Protein AF-A0A8C8Y2U5-F1 (afdb_monomer)

InterPro domains:
  IPR006561 DZF domain [PS51703] (1-113)
  IPR006561 DZF domain [SM00572] (1-92)
  IPR049402 DZF domain, C-terminal [PF20965] (2-90)

Organism: Panthera leo (NCBI:txid9689)

Radius of gyration: 17.87 Å; Cα contacts (8 Å, |Δi|>4): 86; chains: 1; bounding box: 49×32×43 Å

Sequence (129 aa):
MELLVEKALSSTKGPLSPGDGLRRVLECVASGMLLADGPGIQDPCERDQRDALGPMTCQQREDLTASAQHALRLLAFRQIHKILGMDPLPPPRSRPGARFRKRLRFVPTLDGRVLLSGAICGFLKKHFA

Mean predicted aligned error: 12.23 Å

Secondary structure (DSSP, 8-state):
-HHHHHHHHHTSSSPPPHHHHHHHHHHHHHTTTTSTTS---B-TTSSS--BTTTTS-HHHHHHHHHHHHHHHHHHHTT-HHHHTTSPPPPPP---TTS----------------THHHHHHHHHHHH--

Nearest PDB structures (foldseek):
  4at7-assembly1_B  TM=9.838E-01  e=6.754E-08  Mus musculus
  4atb-assembly1_B  TM=9.815E-01  e=6.754E-08  Mus musculus
  4at8-assembly1_B  TM=9.841E-01  e=1.222E-07  Mus musculus
  4at8-assembly2_D  TM=9.843E-01  e=1.222E-07  Mus musculus
  4at9-assembly1_B  TM=9.412E-01  e=1.158E-07  Mus musculus

pLDDT: mean 76.72, std 20.69, range [31.09, 96.44]

Foldseek 3Di:
DVQLLCVQCVPDDDDDDPLVSLLSSLVCLLVLCQAPPHVAGADPVDPDRDHPCVVPDNVNSVVSNVLSVVCNVCVVLVNNCLVVVHDDDDDDPDPPPDDDPDDDPDDDDDDDPPPVSCVSVVVCVVPPD

Solvent-accessible surface area (backbone atoms only — not comparable to full-atom values): 8140 Å² total; per-residue (Å²): 112,67,69,58,47,52,56,38,55,70,73,48,94,71,92,67,54,74,68,56,43,52,51,41,36,34,50,48,38,38,72,34,33,63,33,95,90,31,88,53,47,72,37,87,90,50,94,58,100,42,51,67,56,69,91,59,52,70,67,59,30,49,52,49,22,54,50,25,48,50,48,53,53,32,48,76,70,71,39,47,32,70,75,71,72,48,77,76,76,78,76,76,81,76,65,92,78,77,79,83,82,84,78,80,82,84,73,83,88,71,91,71,85,68,70,57,58,56,52,58,53,45,50,50,59,71,75,73,110

Structure (mmCIF, N/CA/C/O backbone):
data_AF-A0A8C8Y2U5-F1
#
_entry.id   AF-A0A8C8Y2U5-F1
#
loop_
_atom_site.group_PDB
_atom_site.id
_atom_site.type_symbol
_atom_site.label_atom_id
_atom_site.label_alt_id
_atom_site.label_comp_id
_atom_site.label_asym_id
_atom_site.label_entity_id
_atom_site.label_seq_id
_atom_site.pdbx_PDB_ins_code
_atom_site.Cartn_x
_atom_site.Cartn_y
_atom_site.Cartn_z
_atom_site.occupancy
_atom_site.B_iso_or_equiv
_atom_site.auth_seq_id
_atom_site.auth_comp_id
_atom_site.auth_asym_id
_atom_site.auth_atom_id
_atom_site.pdbx_PDB_model_num
ATOM 1 N N . MET A 1 1 ? -7.056 9.404 2.292 1.00 74.88 1 MET A N 1
ATOM 2 C CA . MET A 1 1 ? -5.755 8.906 1.782 1.00 74.88 1 MET A CA 1
ATOM 3 C C . MET A 1 1 ? -4.554 9.578 2.401 1.00 74.88 1 MET A C 1
ATOM 5 O O . MET A 1 1 ? -3.577 8.896 2.673 1.00 74.88 1 MET A O 1
ATOM 9 N N . GLU A 1 2 ? -4.619 10.882 2.634 1.00 87.06 2 GLU A N 1
ATOM 10 C CA . GLU A 1 2 ? -3.520 11.660 3.211 1.00 87.06 2 GLU A CA 1
ATOM 11 C C . GLU A 1 2 ? -3.056 11.097 4.560 1.00 87.06 2 GLU A C 1
ATOM 13 O O . GLU A 1 2 ? -1.870 10.834 4.724 1.00 87.06 2 GLU A O 1
ATOM 18 N N . LEU A 1 3 ? -3.997 10.769 5.457 1.00 88.25 3 LEU A N 1
ATOM 19 C CA . LEU A 1 3 ? -3.705 10.150 6.760 1.00 88.25 3 LEU A CA 1
ATOM 20 C C . LEU A 1 3 ? -2.910 8.841 6.648 1.00 88.25 3 LEU A C 1
ATOM 22 O O . LEU A 1 3 ? -2.007 8.581 7.437 1.00 88.25 3 LEU A O 1
ATOM 26 N N . LEU A 1 4 ? -3.227 8.013 5.651 1.00 89.12 4 LEU A N 1
ATOM 27 C CA . LEU A 1 4 ? -2.538 6.743 5.426 1.00 89.12 4 LEU A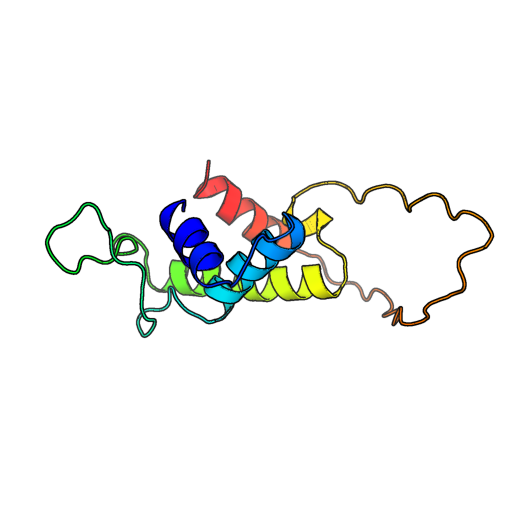 CA 1
ATOM 28 C C . LEU A 1 4 ? -1.089 6.982 4.999 1.00 89.12 4 LEU A C 1
ATOM 30 O O . LEU A 1 4 ? -0.176 6.328 5.499 1.00 89.12 4 LEU A O 1
ATOM 34 N N . VAL A 1 5 ? -0.886 7.923 4.075 1.00 91.44 5 VAL A N 1
ATOM 35 C CA . VAL A 1 5 ? 0.442 8.268 3.562 1.00 91.44 5 VAL A CA 1
ATOM 36 C C . VAL A 1 5 ? 1.293 8.892 4.661 1.00 91.44 5 VAL A C 1
ATOM 38 O O . VAL A 1 5 ? 2.428 8.466 4.851 1.00 91.44 5 VAL A O 1
ATOM 41 N N . GLU A 1 6 ? 0.742 9.841 5.417 1.00 91.38 6 GLU A N 1
ATOM 42 C CA . GLU A 1 6 ? 1.425 10.475 6.546 1.00 91.38 6 GLU A CA 1
ATOM 43 C C . GLU A 1 6 ? 1.876 9.421 7.562 1.00 91.38 6 GLU A C 1
ATOM 45 O O . GLU A 1 6 ? 3.075 9.301 7.809 1.00 91.38 6 GLU A O 1
ATOM 50 N N . LYS A 1 7 ? 0.962 8.561 8.028 1.00 89.62 7 LYS A N 1
ATOM 51 C CA . LYS A 1 7 ? 1.261 7.517 9.019 1.00 89.62 7 LYS A CA 1
ATOM 52 C C . LYS A 1 7 ? 2.275 6.484 8.521 1.00 89.62 7 LYS A C 1
ATOM 54 O O . LYS A 1 7 ? 3.123 6.003 9.277 1.00 89.62 7 LYS A O 1
ATOM 59 N N . ALA A 1 8 ? 2.221 6.135 7.236 1.00 91.81 8 ALA A N 1
ATOM 60 C CA . ALA A 1 8 ? 3.187 5.225 6.631 1.00 91.81 8 ALA A CA 1
ATOM 61 C C . ALA A 1 8 ? 4.589 5.848 6.545 1.00 91.81 8 ALA A C 1
ATOM 63 O O . ALA A 1 8 ? 5.576 5.170 6.845 1.00 91.81 8 ALA A O 1
ATOM 64 N N . LEU A 1 9 ? 4.698 7.124 6.170 1.00 91.69 9 LEU A N 1
ATOM 65 C CA . LEU A 1 9 ? 5.982 7.817 6.039 1.00 91.69 9 LEU A CA 1
ATOM 66 C C . LEU A 1 9 ? 6.579 8.187 7.403 1.00 91.69 9 LEU A C 1
ATOM 68 O O . LEU A 1 9 ? 7.775 7.971 7.613 1.00 91.69 9 LEU A O 1
ATOM 72 N N . SER A 1 10 ? 5.760 8.646 8.352 1.00 90.44 10 SER A N 1
ATOM 73 C CA . SER A 1 10 ? 6.193 8.998 9.712 1.00 90.44 10 SER A CA 1
ATOM 74 C C . SER A 1 10 ? 6.699 7.792 10.508 1.00 90.44 10 SER A C 1
ATOM 76 O O . SER A 1 10 ? 7.520 7.938 11.411 1.00 90.44 10 SER A O 1
ATOM 78 N N . SER A 1 11 ? 6.309 6.574 10.119 1.00 86.75 11 SER A N 1
ATOM 79 C CA . SER A 1 11 ? 6.845 5.336 10.697 1.00 86.75 11 SER A CA 1
ATOM 80 C C . SER A 1 11 ? 8.310 5.030 10.329 1.00 86.75 11 SER A C 1
ATOM 82 O O . SER A 1 11 ? 8.886 4.075 10.855 1.00 86.75 11 SER A O 1
ATOM 84 N N . THR A 1 12 ? 8.923 5.789 9.413 1.00 88.25 12 THR A N 1
ATOM 85 C CA . THR A 1 12 ? 10.299 5.555 8.946 1.00 88.25 12 THR A CA 1
ATOM 86 C C . THR A 1 12 ? 11.300 6.541 9.541 1.00 88.25 12 THR A C 1
ATOM 88 O O . THR A 1 12 ? 10.975 7.678 9.866 1.00 88.25 12 THR A O 1
ATOM 91 N N . LYS A 1 13 ? 12.551 6.095 9.708 1.00 83.75 13 LYS A N 1
ATOM 92 C CA . LYS A 1 13 ? 13.637 6.930 10.235 1.00 83.75 13 LYS A CA 1
ATOM 93 C C . LYS A 1 13 ? 14.383 7.591 9.077 1.00 83.75 13 LYS A C 1
ATOM 95 O O . LYS A 1 13 ? 15.185 6.937 8.416 1.00 83.75 13 LYS A O 1
ATOM 100 N N . GLY A 1 14 ? 14.153 8.887 8.886 1.00 84.88 14 GLY A N 1
ATOM 101 C CA . GLY A 1 14 ? 14.885 9.718 7.929 1.00 84.88 14 GLY A CA 1
ATOM 102 C C . GLY A 1 14 ? 14.151 9.965 6.604 1.00 84.88 14 GLY A C 1
ATOM 103 O O . GLY A 1 14 ? 13.077 9.414 6.369 1.00 84.88 14 GLY A O 1
ATOM 104 N N . PRO A 1 15 ? 14.709 10.834 5.744 1.00 87.75 15 PRO A N 1
ATOM 105 C CA . PRO A 1 15 ? 14.085 11.210 4.482 1.00 87.75 15 PRO A CA 1
ATOM 106 C C . PRO A 1 15 ? 14.073 10.035 3.497 1.00 87.75 15 PRO A C 1
ATOM 108 O O . PRO A 1 15 ? 15.083 9.357 3.307 1.00 87.75 15 PRO A O 1
ATOM 111 N N . LEU A 1 16 ? 12.936 9.824 2.835 1.00 90.44 16 LEU A N 1
ATOM 112 C CA . LEU A 1 16 ? 12.768 8.793 1.812 1.00 90.44 16 LEU A CA 1
ATOM 113 C C . LEU A 1 16 ? 12.814 9.396 0.409 1.00 90.44 16 LEU A C 1
ATOM 115 O O . LEU A 1 16 ? 12.325 10.501 0.169 1.00 90.44 16 LEU A O 1
ATOM 119 N N . SER A 1 17 ? 13.352 8.632 -0.544 1.00 91.88 17 SER A N 1
ATOM 120 C CA . SER A 1 17 ? 13.131 8.923 -1.960 1.00 91.88 17 SER A CA 1
ATOM 121 C C . SER A 1 17 ? 11.644 8.718 -2.298 1.00 91.88 17 SER A C 1
ATOM 123 O O . SER A 1 17 ? 10.981 7.909 -1.647 1.00 91.88 17 SER A O 1
ATOM 125 N N . PRO A 1 18 ? 11.087 9.373 -3.330 1.00 89.88 18 PRO A N 1
ATOM 126 C CA . PRO A 1 18 ? 9.680 9.181 -3.698 1.00 89.88 18 PRO A CA 1
ATOM 127 C C . PRO A 1 18 ? 9.352 7.719 -4.048 1.00 89.88 18 PRO A C 1
ATOM 129 O O . PRO A 1 18 ? 8.260 7.238 -3.753 1.00 89.88 18 PRO A O 1
ATOM 132 N N . GLY A 1 19 ? 10.311 6.982 -4.624 1.00 89.94 19 GLY A N 1
ATOM 133 C CA . GLY A 1 19 ? 10.155 5.554 -4.904 1.00 89.94 19 GLY A CA 1
ATOM 134 C C . GLY A 1 19 ? 10.110 4.699 -3.634 1.00 89.94 19 GLY A C 1
ATOM 135 O O . GLY A 1 19 ? 9.279 3.795 -3.536 1.00 89.94 19 GLY A O 1
ATOM 136 N N . ASP A 1 20 ? 10.961 5.004 -2.651 1.00 90.25 20 ASP A N 1
ATOM 137 C CA . ASP A 1 20 ? 10.970 4.303 -1.361 1.00 90.25 20 ASP A CA 1
ATOM 138 C C . ASP A 1 20 ? 9.760 4.684 -0.501 1.00 90.25 20 ASP A C 1
ATOM 140 O O . ASP A 1 20 ? 9.197 3.826 0.175 1.00 90.25 20 ASP A O 1
ATOM 144 N N . GLY A 1 21 ? 9.298 5.934 -0.588 1.00 92.94 21 GLY A N 1
ATOM 145 C CA . GLY A 1 21 ? 8.064 6.402 0.040 1.00 92.94 21 GLY A CA 1
ATOM 146 C C . GLY A 1 21 ? 6.837 5.665 -0.494 1.00 92.94 21 GLY A C 1
ATOM 147 O O . GLY A 1 21 ? 6.068 5.108 0.287 1.00 92.94 21 GLY A O 1
ATOM 148 N N . LEU A 1 22 ? 6.693 5.563 -1.823 1.00 92.94 22 LEU A N 1
ATOM 149 C CA . LEU A 1 22 ? 5.624 4.771 -2.443 1.00 92.94 22 LEU A CA 1
ATOM 150 C C . LEU A 1 22 ? 5.682 3.307 -1.996 1.00 92.94 22 LEU A C 1
ATOM 152 O O . LEU A 1 22 ? 4.661 2.723 -1.630 1.00 92.94 22 LEU A O 1
ATOM 156 N N . ARG A 1 23 ? 6.878 2.710 -2.012 1.00 93.56 23 ARG A N 1
ATOM 157 C CA . ARG A 1 23 ? 7.070 1.333 -1.555 1.00 93.56 23 ARG A CA 1
ATOM 158 C C . ARG A 1 23 ? 6.635 1.166 -0.100 1.00 93.56 23 ARG A C 1
ATOM 160 O O . ARG A 1 23 ? 5.918 0.215 0.192 1.00 93.56 23 ARG A O 1
ATOM 167 N N . ARG A 1 24 ? 7.014 2.093 0.784 1.00 94.25 24 ARG A N 1
ATOM 168 C CA . ARG A 1 24 ? 6.648 2.061 2.203 1.00 94.25 24 ARG A CA 1
ATOM 169 C C . ARG A 1 24 ? 5.137 2.112 2.406 1.00 94.25 24 ARG A C 1
ATOM 171 O O . ARG A 1 24 ? 4.602 1.311 3.164 1.00 94.25 24 ARG A O 1
ATOM 178 N N . VAL A 1 25 ? 4.454 3.015 1.705 1.00 94.31 25 VAL A N 1
ATOM 179 C CA . VAL A 1 25 ? 2.989 3.125 1.745 1.00 94.31 25 VAL A CA 1
ATOM 180 C C . VAL A 1 25 ? 2.342 1.804 1.324 1.00 94.31 25 VAL A C 1
ATOM 182 O O . VAL A 1 25 ? 1.482 1.285 2.032 1.00 94.31 25 VAL A O 1
ATOM 185 N N . LEU A 1 26 ? 2.793 1.214 0.213 1.00 94.50 26 LEU A N 1
ATOM 186 C CA . LEU A 1 26 ? 2.266 -0.064 -0.269 1.00 94.50 26 LEU A CA 1
ATOM 187 C C . LEU A 1 26 ? 2.549 -1.220 0.702 1.00 94.50 26 LEU A C 1
ATOM 189 O O . LEU A 1 26 ? 1.684 -2.073 0.874 1.00 94.50 26 LEU A O 1
ATOM 193 N N . GLU A 1 27 ? 3.711 -1.246 1.362 1.00 94.44 27 GLU A N 1
ATOM 194 C CA . GLU A 1 27 ? 4.041 -2.226 2.411 1.00 94.44 27 GLU A CA 1
ATOM 195 C C . GLU A 1 27 ? 3.083 -2.130 3.604 1.00 94.44 27 GLU A C 1
ATOM 197 O O . GLU A 1 27 ? 2.577 -3.157 4.053 1.00 94.44 27 GLU A O 1
ATOM 202 N N . CYS A 1 28 ? 2.768 -0.916 4.067 1.00 93.81 28 CYS A N 1
ATOM 203 C CA . CYS A 1 2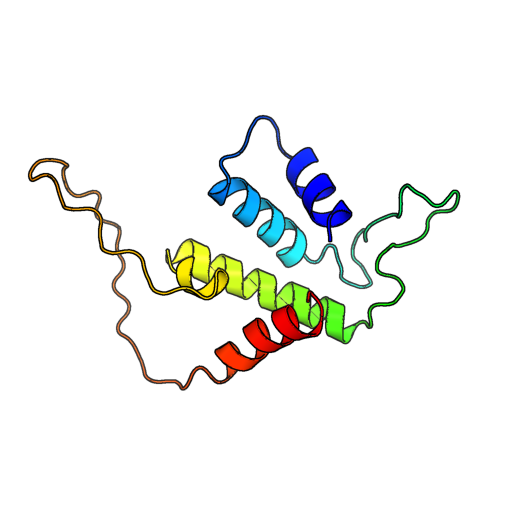8 ? 1.813 -0.699 5.158 1.00 93.81 28 CYS A CA 1
ATOM 204 C C . CYS A 1 28 ? 0.386 -1.155 4.806 1.00 93.81 28 CYS A C 1
ATOM 206 O O . CYS A 1 28 ? -0.311 -1.710 5.652 1.00 93.81 28 CYS A O 1
ATOM 208 N N . VAL A 1 29 ? -0.066 -0.953 3.565 1.00 93.44 29 VAL A N 1
ATOM 209 C CA . VAL A 1 29 ? -1.400 -1.419 3.134 1.00 93.44 29 VAL A CA 1
ATOM 210 C C . VAL A 1 29 ? -1.419 -2.934 2.931 1.00 93.44 29 VAL A C 1
ATOM 212 O O . VAL A 1 29 ? -2.357 -3.617 3.350 1.00 93.44 29 VAL A O 1
ATOM 215 N N . ALA A 1 30 ? -0.367 -3.476 2.318 1.00 95.12 30 ALA A N 1
ATOM 216 C CA . ALA A 1 30 ? -0.228 -4.901 2.039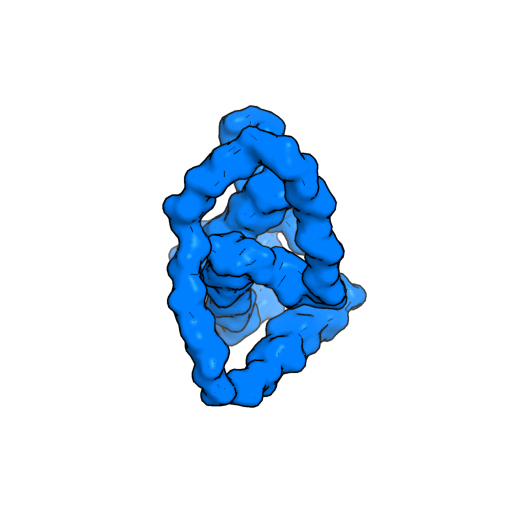 1.00 95.12 30 ALA A CA 1
ATOM 217 C C . ALA A 1 30 ? -0.099 -5.758 3.306 1.00 95.12 30 ALA A C 1
ATOM 219 O O . ALA A 1 30 ? -0.457 -6.937 3.266 1.00 95.12 30 ALA A O 1
ATOM 220 N N . SER A 1 31 ? 0.383 -5.179 4.415 1.00 93.31 31 SER A N 1
ATOM 221 C CA . SER A 1 31 ? 0.454 -5.849 5.717 1.00 93.31 31 SER A CA 1
ATOM 222 C C . SER A 1 31 ? -0.906 -6.002 6.404 1.00 93.31 31 SER A C 1
ATOM 224 O O . SER A 1 31 ? -0.961 -6.549 7.499 1.00 93.31 31 SER A O 1
ATOM 226 N N . GLY A 1 32 ? -1.991 -5.508 5.798 1.00 91.44 32 GLY A N 1
ATOM 227 C CA . GLY A 1 32 ? -3.345 -5.672 6.321 1.00 91.44 32 GLY A CA 1
ATOM 228 C C . GLY A 1 32 ? -3.759 -4.622 7.352 1.00 91.44 32 GLY A C 1
ATOM 229 O O . GLY A 1 32 ? -4.693 -4.858 8.107 1.00 91.44 32 GLY A O 1
ATOM 230 N N . MET A 1 33 ? -3.116 -3.445 7.373 1.00 90.81 33 MET A N 1
ATOM 231 C CA . MET A 1 33 ? -3.474 -2.340 8.282 1.00 90.81 33 MET A CA 1
ATOM 232 C C . MET A 1 33 ? -4.960 -1.947 8.213 1.00 90.81 33 MET A C 1
ATOM 234 O O . MET A 1 33 ? -5.518 -1.503 9.211 1.00 90.81 33 MET A O 1
ATOM 238 N N . LEU A 1 34 ? -5.577 -2.103 7.036 1.00 89.75 34 LEU A N 1
ATOM 239 C CA . LEU A 1 34 ? -6.963 -1.716 6.765 1.00 89.75 34 LEU A CA 1
ATOM 240 C C . LEU A 1 34 ? -7.973 -2.847 7.012 1.00 89.75 34 LEU A C 1
ATOM 242 O O . LEU A 1 34 ? -9.169 -2.590 6.901 1.00 89.75 34 LEU A O 1
ATOM 246 N N . LEU A 1 35 ? -7.533 -4.081 7.282 1.00 90.38 35 LEU A N 1
ATOM 247 C CA . LEU A 1 35 ? -8.438 -5.213 7.510 1.00 90.38 35 LEU A CA 1
ATOM 248 C C . LEU A 1 35 ? -9.240 -5.018 8.804 1.00 90.38 35 LEU A C 1
ATOM 250 O O . LEU A 1 35 ? -8.857 -4.214 9.651 1.00 90.38 35 LEU A O 1
ATOM 254 N N . ALA A 1 36 ? -10.349 -5.746 8.953 1.00 85.31 36 ALA A N 1
ATOM 255 C CA . ALA A 1 36 ? -11.221 -5.635 10.129 1.00 85.31 36 ALA A CA 1
ATOM 256 C C . ALA A 1 36 ? -10.479 -5.925 11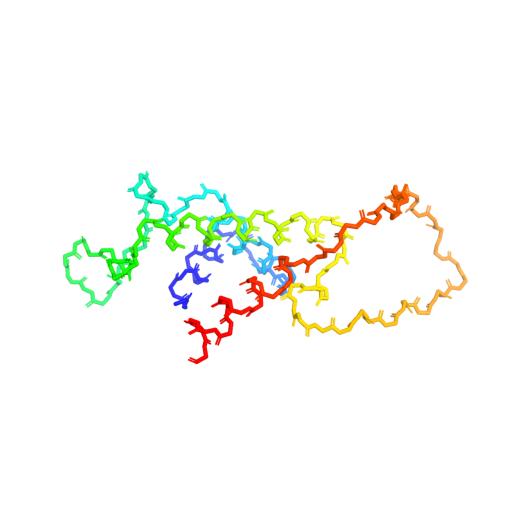.448 1.00 85.31 36 ALA A C 1
ATOM 258 O O . ALA A 1 36 ? -10.709 -5.240 12.438 1.00 85.31 36 ALA A O 1
ATOM 259 N N . ASP A 1 37 ? -9.533 -6.869 11.421 1.00 85.12 37 ASP A N 1
ATOM 260 C CA . ASP A 1 37 ? -8.668 -7.214 12.561 1.00 85.12 37 ASP A CA 1
ATOM 261 C C . ASP A 1 37 ? -7.353 -6.407 12.587 1.00 85.12 37 ASP A C 1
ATOM 263 O O . ASP A 1 37 ? -6.449 -6.671 13.383 1.00 85.12 37 ASP A O 1
ATOM 267 N N . GLY A 1 38 ? -7.200 -5.451 11.669 1.00 84.19 38 GLY A N 1
ATOM 268 C CA . GLY A 1 38 ? -6.030 -4.591 11.570 1.00 84.19 38 GLY A CA 1
ATOM 269 C C . GLY A 1 38 ? -6.070 -3.431 12.573 1.00 84.19 38 GLY A C 1
ATOM 270 O O . GLY A 1 38 ? -7.124 -3.085 13.098 1.00 84.19 38 GLY A O 1
ATOM 271 N N . PRO A 1 39 ? -4.930 -2.760 12.816 1.00 83.62 39 PRO A N 1
ATOM 272 C CA . PRO A 1 39 ? -4.865 -1.599 13.709 1.00 83.62 39 PRO A CA 1
ATOM 273 C C . PRO A 1 39 ? -5.688 -0.385 13.235 1.00 83.62 39 PRO A C 1
ATOM 275 O O . PRO A 1 39 ? -5.874 0.550 14.013 1.00 83.62 39 PRO A O 1
ATOM 278 N N . GLY A 1 40 ? -6.155 -0.368 11.980 1.00 85.00 40 GLY A N 1
ATOM 279 C CA . GLY A 1 40 ? -6.979 0.706 11.426 1.00 85.00 40 GLY A CA 1
ATOM 280 C C . GLY A 1 40 ? -6.250 2.047 11.297 1.00 85.00 40 GLY A C 1
ATOM 281 O O . GLY A 1 40 ? -5.032 2.159 11.488 1.00 85.00 40 GLY A O 1
ATOM 282 N N . ILE A 1 41 ? -7.001 3.094 10.946 1.00 87.06 41 ILE A N 1
ATOM 283 C CA . ILE A 1 41 ? -6.481 4.463 10.866 1.00 87.06 41 ILE A CA 1
ATOM 284 C C . ILE A 1 41 ? -7.380 5.359 11.702 1.00 87.06 41 ILE A C 1
ATOM 286 O O . ILE A 1 41 ? -8.477 5.696 11.287 1.00 87.06 41 ILE A O 1
ATOM 290 N N . GLN A 1 42 ? -6.898 5.779 12.869 1.00 87.94 42 GLN A N 1
ATOM 291 C CA . GLN A 1 42 ? -7.621 6.739 13.697 1.00 87.94 42 GLN A CA 1
ATOM 292 C C . GLN A 1 42 ? -7.683 8.113 13.019 1.00 87.94 42 GLN A C 1
AT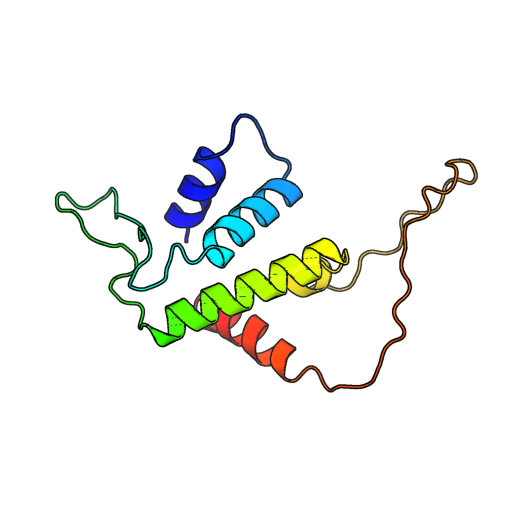OM 294 O O . GLN A 1 42 ? -6.662 8.611 12.537 1.00 87.94 42 GLN A O 1
ATOM 299 N N . ASP A 1 43 ? -8.868 8.717 13.022 1.00 88.56 43 ASP A N 1
ATOM 300 C CA . ASP A 1 43 ? -9.076 10.093 12.584 1.00 88.56 43 ASP A CA 1
ATOM 301 C C . ASP A 1 43 ? -8.552 11.084 13.649 1.00 88.56 43 ASP A C 1
ATOM 303 O O . ASP A 1 43 ? -9.064 11.089 14.770 1.00 88.56 43 ASP A O 1
ATOM 307 N N . PRO A 1 44 ? -7.531 11.915 13.352 1.00 86.94 44 PRO A N 1
ATOM 308 C CA . PRO A 1 44 ? -7.009 12.902 14.298 1.00 86.94 44 PRO A CA 1
ATOM 309 C C . PRO A 1 44 ? -7.941 14.109 14.505 1.00 86.94 44 PRO A C 1
ATOM 311 O O . PRO A 1 44 ? -7.694 14.911 15.406 1.00 86.94 44 PRO A O 1
ATOM 314 N N . CYS A 1 45 ? -8.974 14.278 13.674 1.00 88.88 45 CYS A N 1
ATOM 315 C CA . CYS A 1 45 ? -9.950 15.361 13.792 1.00 88.88 45 CYS A CA 1
A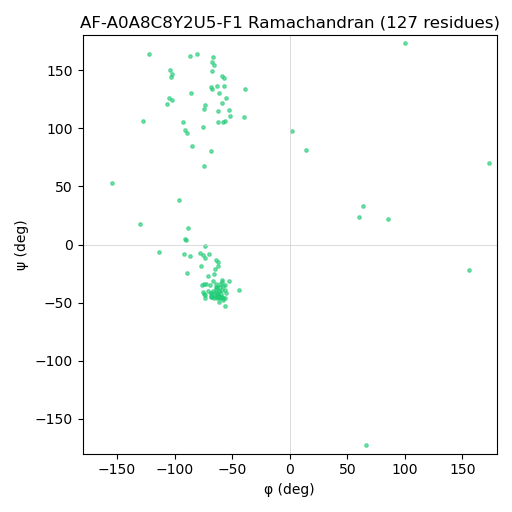TOM 316 C C . CYS A 1 45 ? -11.116 15.022 14.735 1.00 88.88 45 CYS A C 1
ATOM 318 O O . CYS A 1 45 ? -11.892 15.912 15.085 1.00 88.88 45 CYS A O 1
ATOM 320 N N . GLU A 1 46 ? -11.226 13.767 15.168 1.00 88.25 46 GLU A N 1
ATOM 321 C CA . GLU A 1 46 ? -12.268 13.287 16.071 1.00 88.25 46 GLU A CA 1
ATOM 322 C C . GLU A 1 46 ? -11.719 13.119 17.492 1.00 88.25 46 GLU A C 1
ATOM 324 O O . GLU A 1 46 ? -10.564 12.744 17.699 1.00 88.25 46 GLU A O 1
ATOM 329 N N . ARG A 1 47 ? -12.548 13.415 18.499 1.00 83.19 47 ARG A N 1
ATOM 330 C CA . ARG A 1 47 ? -12.142 13.286 19.912 1.00 83.19 47 ARG A CA 1
ATOM 331 C C . ARG A 1 47 ? -12.122 11.833 20.383 1.00 83.19 47 ARG A C 1
ATOM 333 O O . ARG A 1 47 ? -11.275 11.470 21.196 1.00 83.19 47 ARG A O 1
ATOM 340 N N . ASP A 1 48 ? -13.049 11.025 19.881 1.00 85.12 48 ASP A N 1
ATOM 341 C CA . ASP A 1 48 ? -13.161 9.607 20.214 1.00 85.12 48 ASP A CA 1
ATOM 342 C C . ASP A 1 48 ? -12.264 8.752 19.304 1.00 85.12 48 ASP A C 1
ATOM 344 O O . ASP A 1 48 ? -11.841 9.188 18.232 1.00 85.12 48 ASP A O 1
ATOM 348 N N . GLN A 1 49 ? -11.974 7.507 19.706 1.00 78.94 49 GLN A N 1
ATOM 349 C CA . GLN A 1 49 ? -11.259 6.547 18.854 1.00 78.94 49 GLN A CA 1
ATOM 350 C C . GLN A 1 49 ? -12.137 6.120 17.670 1.00 78.94 49 GLN A C 1
ATOM 352 O O . GLN A 1 49 ? -12.771 5.065 17.681 1.00 78.94 49 GLN A O 1
ATOM 357 N N . ARG A 1 50 ? -12.181 6.965 16.639 1.00 83.00 50 ARG A N 1
ATOM 358 C CA . ARG A 1 50 ? -12.941 6.742 15.414 1.00 83.00 50 ARG A CA 1
ATOM 359 C C . ARG A 1 50 ? -12.014 6.292 14.290 1.00 83.00 50 ARG A C 1
ATOM 361 O O . ARG A 1 50 ? -11.046 6.978 13.964 1.00 83.00 50 ARG A O 1
ATOM 368 N N . ASP A 1 51 ? -12.315 5.141 13.694 1.00 84.19 51 ASP A N 1
ATOM 369 C CA . ASP A 1 51 ? -11.615 4.662 12.499 1.00 84.19 51 ASP A CA 1
ATOM 370 C C . ASP A 1 51 ? -12.058 5.482 11.277 1.00 84.19 51 ASP A C 1
ATOM 372 O O . ASP A 1 51 ? -13.231 5.478 10.895 1.00 84.19 51 ASP A O 1
ATOM 376 N N . ALA A 1 52 ? -11.106 6.154 10.633 1.00 86.00 52 ALA A N 1
ATOM 377 C CA . ALA A 1 52 ? -11.293 6.926 9.408 1.00 86.00 52 ALA A CA 1
ATOM 378 C C 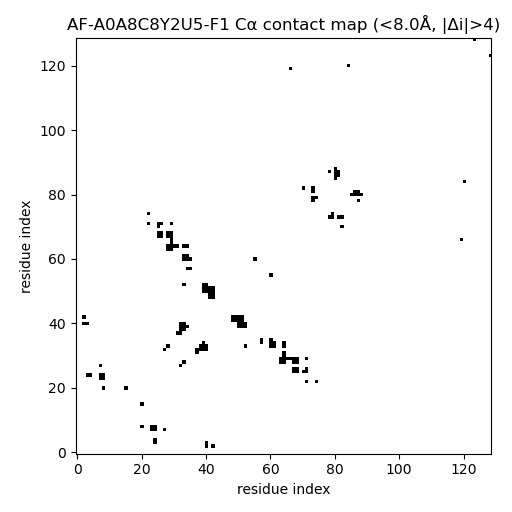. ALA A 1 52 ? -11.754 6.048 8.230 1.00 86.00 52 ALA A C 1
ATOM 380 O O . ALA A 1 52 ? -12.286 6.548 7.239 1.00 86.00 52 ALA A O 1
ATOM 381 N N . LEU A 1 53 ? -11.566 4.727 8.327 1.00 82.56 53 LEU A N 1
ATOM 382 C CA . LEU A 1 53 ? -12.002 3.748 7.332 1.00 82.56 53 LEU A CA 1
ATOM 383 C C . LEU A 1 53 ? -13.417 3.212 7.603 1.00 82.56 53 LEU A C 1
ATOM 385 O O . LEU A 1 53 ? -13.879 2.331 6.877 1.00 82.56 53 LEU A O 1
ATOM 389 N N . GLY A 1 54 ? -14.126 3.723 8.616 1.00 78.88 54 GLY A N 1
ATOM 390 C CA . GLY A 1 54 ? -15.500 3.336 8.957 1.00 78.88 54 GLY A CA 1
ATOM 391 C C . GLY A 1 54 ? -16.489 3.202 7.781 1.00 78.88 54 GLY A C 1
ATOM 392 O O . GLY A 1 54 ? -17.265 2.249 7.789 1.00 78.88 54 GLY A O 1
ATOM 393 N N . PRO A 1 55 ? -16.474 4.064 6.740 1.00 82.88 55 PRO A N 1
ATOM 394 C CA . PRO A 1 55 ? -17.379 3.907 5.595 1.00 82.88 55 PRO A CA 1
ATOM 395 C C . PRO A 1 55 ? -16.990 2.782 4.616 1.00 82.88 55 PRO A C 1
ATOM 397 O O . PRO A 1 55 ? -17.757 2.485 3.701 1.00 82.88 55 PRO A O 1
ATOM 400 N N . MET A 1 56 ? -15.813 2.164 4.757 1.00 85.44 56 MET A N 1
ATOM 401 C CA . MET A 1 56 ? -15.354 1.094 3.869 1.00 85.44 56 MET A CA 1
ATOM 402 C C . MET A 1 56 ? -15.874 -0.276 4.302 1.00 85.44 56 MET A C 1
ATOM 404 O O . MET A 1 56 ? -15.675 -0.699 5.441 1.00 85.44 56 MET A O 1
ATOM 408 N N . THR A 1 57 ? -16.441 -1.012 3.348 1.00 91.06 57 THR A N 1
ATOM 409 C CA . THR A 1 57 ? -16.854 -2.410 3.542 1.00 91.06 57 THR A CA 1
ATOM 410 C C . THR A 1 57 ? -15.649 -3.339 3.728 1.00 91.06 57 THR A C 1
ATOM 412 O O . THR A 1 57 ? -14.547 -3.046 3.255 1.00 91.06 57 THR A O 1
ATOM 415 N N . CYS A 1 58 ? -15.857 -4.499 4.364 1.00 89.88 58 CYS A N 1
ATOM 416 C CA . CYS A 1 58 ? -14.813 -5.520 4.524 1.00 89.88 58 CYS A CA 1
ATOM 417 C C . CYS A 1 58 ? -14.216 -5.945 3.174 1.00 89.88 58 CYS A C 1
ATOM 419 O O . CYS A 1 58 ? -12.997 -5.992 3.036 1.00 89.88 58 CYS A O 1
ATOM 421 N N . GLN A 1 59 ? -15.058 -6.123 2.150 1.00 91.75 59 GLN A N 1
ATOM 422 C CA . GLN A 1 59 ? -14.605 -6.486 0.806 1.00 91.75 59 GLN A CA 1
ATOM 423 C C . GLN A 1 59 ? -13.667 -5.432 0.206 1.00 91.75 59 GLN A C 1
ATOM 425 O O . GLN A 1 59 ? -12.606 -5.763 -0.308 1.00 91.75 59 GLN A O 1
ATOM 430 N N . GLN A 1 60 ? -14.009 -4.145 0.319 1.00 91.19 60 GLN A N 1
ATOM 431 C CA . GLN A 1 60 ? -13.151 -3.074 -0.199 1.00 91.19 60 GLN A CA 1
ATOM 432 C C . GLN A 1 60 ? -11.800 -3.012 0.524 1.00 91.19 60 GLN A C 1
ATOM 434 O O . GLN A 1 60 ? -10.787 -2.677 -0.091 1.00 91.19 60 GLN A O 1
ATOM 439 N N . ARG A 1 61 ? -11.772 -3.322 1.826 1.00 90.69 61 ARG A N 1
ATOM 440 C CA . ARG A 1 61 ? -10.532 -3.396 2.612 1.00 90.69 61 ARG A CA 1
ATOM 441 C C . ARG A 1 61 ? -9.653 -4.557 2.134 1.00 90.69 61 ARG A C 1
ATOM 443 O O . ARG A 1 61 ? -8.459 -4.356 1.912 1.00 90.69 61 ARG A O 1
ATOM 450 N N . GLU A 1 62 ? -10.240 -5.728 1.899 1.00 93.50 62 GLU A N 1
ATOM 451 C CA . GLU A 1 62 ? -9.544 -6.896 1.342 1.00 93.50 62 GLU A CA 1
ATOM 452 C C . GLU A 1 62 ? -9.013 -6.637 -0.073 1.00 93.50 62 GLU A C 1
ATOM 454 O O . GLU A 1 62 ? -7.842 -6.906 -0.350 1.00 93.50 62 GLU A O 1
ATOM 459 N N . ASP A 1 63 ? -9.827 -6.038 -0.943 1.00 92.88 63 ASP A N 1
ATOM 460 C CA . ASP A 1 63 ? -9.447 -5.689 -2.314 1.00 92.88 63 ASP A CA 1
ATOM 461 C C . ASP A 1 63 ? -8.275 -4.688 -2.332 1.00 92.88 63 ASP A C 1
ATOM 463 O O . ASP A 1 63 ? -7.329 -4.820 -3.122 1.00 92.88 63 ASP A O 1
ATOM 467 N N . LEU A 1 64 ? -8.277 -3.703 -1.424 1.00 92.25 64 LEU A N 1
ATOM 468 C CA . LEU A 1 64 ? -7.156 -2.775 -1.248 1.00 92.25 64 LEU A CA 1
ATOM 469 C C . LEU A 1 64 ? -5.882 -3.489 -0.787 1.00 92.25 64 LEU A C 1
ATOM 471 O O . LEU A 1 64 ? -4.812 -3.267 -1.356 1.00 92.25 64 LEU A O 1
ATOM 475 N N . THR A 1 65 ? -5.969 -4.372 0.206 1.00 94.56 65 THR A N 1
ATOM 476 C CA . THR A 1 65 ? -4.808 -5.142 0.666 1.00 94.56 65 THR A CA 1
ATOM 477 C C . THR A 1 65 ? -4.272 -6.063 -0.437 1.00 94.56 65 THR A C 1
ATOM 479 O O . THR A 1 65 ? -3.064 -6.072 -0.693 1.00 94.56 65 THR A O 1
ATOM 482 N N . ALA A 1 66 ? -5.142 -6.773 -1.158 1.00 95.25 66 ALA A N 1
ATOM 483 C CA . ALA A 1 66 ? -4.758 -7.651 -2.263 1.00 95.25 66 ALA A CA 1
ATOM 484 C C . ALA A 1 66 ? -4.105 -6.876 -3.423 1.00 95.25 66 ALA A C 1
ATOM 486 O O . ALA A 1 66 ? -3.078 -7.300 -3.973 1.00 95.25 66 ALA A O 1
ATOM 487 N N . SER A 1 67 ? -4.656 -5.710 -3.775 1.00 94.62 67 SER A N 1
ATOM 488 C CA . SER A 1 67 ? -4.095 -4.840 -4.814 1.00 94.62 67 SER A CA 1
ATOM 489 C C . SER A 1 67 ? -2.740 -4.252 -4.406 1.00 94.62 67 SER A C 1
ATOM 491 O O . SER A 1 67 ? -1.807 -4.273 -5.214 1.00 94.62 67 SER A O 1
ATOM 493 N N . ALA A 1 68 ? -2.561 -3.838 -3.147 1.00 95.75 68 ALA A N 1
ATOM 494 C CA . ALA A 1 68 ? -1.273 -3.380 -2.626 1.00 95.75 68 ALA A CA 1
ATOM 495 C C . ALA A 1 68 ? -0.209 -4.490 -2.660 1.00 95.75 68 ALA A C 1
ATOM 497 O O . ALA A 1 68 ? 0.912 -4.273 -3.127 1.00 95.75 68 ALA A O 1
ATOM 498 N N . GLN A 1 69 ? -0.565 -5.714 -2.259 1.00 96.44 69 GLN A N 1
ATOM 499 C CA . GLN A 1 69 ? 0.323 -6.878 -2.355 1.00 96.44 69 GLN A CA 1
ATOM 500 C C . GLN A 1 69 ? 0.734 -7.174 -3.803 1.00 96.44 69 GLN A C 1
ATOM 502 O O . GLN A 1 69 ? 1.865 -7.597 -4.066 1.00 96.44 69 GLN A O 1
ATOM 507 N N . HIS A 1 70 ? -0.172 -6.977 -4.763 1.00 95.44 70 HIS A N 1
ATOM 508 C CA . HIS A 1 70 ? 0.148 -7.103 -6.182 1.00 95.44 70 HIS A CA 1
ATOM 509 C C . HIS A 1 70 ? 1.085 -5.990 -6.661 1.00 95.44 70 HIS A C 1
ATOM 511 O O . HIS A 1 70 ? 2.089 -6.274 -7.317 1.00 95.44 70 HIS A O 1
ATOM 517 N N . ALA A 1 71 ? 0.822 -4.743 -6.274 1.00 94.56 71 ALA A N 1
ATOM 518 C CA . ALA A 1 71 ? 1.676 -3.605 -6.592 1.00 94.56 71 ALA A CA 1
ATOM 519 C C . ALA A 1 71 ? 3.107 -3.786 -6.052 1.00 94.56 71 ALA A C 1
ATOM 521 O O . ALA A 1 71 ? 4.070 -3.519 -6.770 1.00 94.56 71 ALA A O 1
ATOM 522 N N . LEU A 1 72 ? 3.287 -4.339 -4.848 1.00 94.62 72 LEU A N 1
ATOM 523 C CA . LEU A 1 72 ? 4.621 -4.664 -4.319 1.00 94.62 72 LEU A CA 1
ATOM 524 C C . LEU A 1 72 ? 5.367 -5.691 -5.172 1.00 94.62 72 LEU A C 1
ATOM 526 O O . LEU A 1 72 ? 6.569 -5.544 -5.409 1.00 94.62 72 LEU A O 1
ATOM 530 N N . ARG A 1 73 ? 4.663 -6.709 -5.681 1.00 94.69 73 ARG A N 1
ATOM 531 C CA . ARG A 1 73 ? 5.247 -7.670 -6.627 1.00 94.69 73 ARG A CA 1
ATOM 532 C C . ARG A 1 73 ? 5.691 -6.958 -7.905 1.00 94.69 73 ARG A C 1
ATOM 534 O O . ARG A 1 73 ? 6.822 -7.155 -8.341 1.00 94.69 73 ARG A O 1
ATOM 541 N N . LEU A 1 74 ? 4.865 -6.070 -8.461 1.00 92.94 74 LEU A N 1
ATOM 542 C CA . LEU A 1 74 ? 5.239 -5.258 -9.625 1.00 92.94 74 LEU A CA 1
ATOM 543 C C . LEU A 1 74 ? 6.469 -4.376 -9.347 1.00 92.94 74 LEU A C 1
ATOM 545 O O . LEU A 1 74 ? 7.382 -4.339 -10.175 1.00 92.94 74 LEU A O 1
ATOM 549 N N . LEU A 1 75 ? 6.556 -3.733 -8.175 1.00 91.38 75 LEU A N 1
ATOM 550 C CA . LEU A 1 75 ? 7.737 -2.962 -7.761 1.00 91.38 75 LEU A CA 1
ATOM 551 C C . LEU A 1 75 ? 9.000 -3.830 -7.703 1.00 91.38 75 LEU A C 1
ATOM 553 O O . LEU A 1 75 ? 10.041 -3.431 -8.234 1.00 91.38 75 LEU A O 1
ATOM 557 N N . ALA A 1 76 ? 8.913 -5.026 -7.114 1.00 91.88 76 ALA A N 1
ATOM 558 C CA . ALA A 1 76 ? 10.036 -5.959 -7.020 1.00 91.88 76 ALA A CA 1
ATOM 559 C C . ALA A 1 76 ? 10.560 -6.384 -8.404 1.00 91.88 76 ALA A C 1
ATOM 561 O O . ALA A 1 76 ? 11.770 -6.525 -8.595 1.00 91.88 76 ALA A O 1
ATOM 562 N N . PHE A 1 77 ? 9.668 -6.506 -9.391 1.00 92.69 77 PHE A N 1
ATOM 563 C CA . PHE A 1 77 ? 10.010 -6.800 -10.786 1.00 92.69 77 PHE A CA 1
ATOM 564 C C . PHE A 1 77 ? 10.307 -5.555 -11.638 1.00 92.69 77 PHE A C 1
ATOM 566 O O . PHE A 1 77 ? 10.376 -5.660 -12.861 1.00 92.69 77 PHE A O 1
ATOM 573 N N . ARG A 1 78 ? 10.519 -4.381 -11.020 1.00 89.69 78 ARG A N 1
ATOM 574 C CA . ARG A 1 78 ? 10.807 -3.102 -11.705 1.00 89.69 78 ARG A CA 1
ATOM 575 C C . ARG A 1 78 ? 9.692 -2.651 -12.667 1.00 89.69 78 ARG A C 1
ATOM 577 O O . ARG A 1 78 ? 9.933 -1.857 -13.570 1.00 89.69 78 ARG A O 1
ATOM 584 N N . GLN A 1 79 ? 8.458 -3.102 -12.453 1.00 90.38 79 GLN A N 1
ATOM 585 C CA . GLN A 1 79 ? 7.280 -2.767 -13.262 1.00 90.38 79 GLN A CA 1
ATOM 586 C C . GLN A 1 79 ? 6.463 -1.611 -12.658 1.00 90.38 79 GLN A C 1
ATOM 588 O O . GLN A 1 79 ? 5.236 -1.617 -12.709 1.00 90.38 79 GLN A O 1
ATOM 593 N N . ILE A 1 80 ? 7.136 -0.600 -12.094 1.00 91.06 80 ILE A N 1
ATOM 594 C CA . ILE A 1 80 ? 6.481 0.565 -11.468 1.00 91.06 80 ILE A CA 1
ATOM 595 C C . ILE A 1 80 ? 5.582 1.342 -12.444 1.00 91.06 80 ILE A C 1
ATOM 597 O O . ILE A 1 80 ? 4.553 1.866 -12.038 1.00 91.06 80 ILE A O 1
ATOM 601 N N . HIS A 1 81 ? 5.916 1.342 -13.737 1.00 89.56 81 HIS A N 1
ATOM 602 C CA . HIS A 1 81 ? 5.122 1.977 -14.793 1.00 89.56 81 HIS A CA 1
ATOM 603 C C . HIS A 1 81 ? 3.673 1.461 -14.833 1.00 89.56 81 HIS A C 1
ATOM 605 O O . HIS A 1 81 ? 2.751 2.243 -15.033 1.00 89.56 81 HIS A O 1
ATOM 611 N N . LYS A 1 82 ? 3.449 0.172 -14.531 1.00 90.44 82 LYS A N 1
ATOM 612 C CA . LYS A 1 82 ? 2.099 -0.410 -14.452 1.00 90.44 82 LYS A CA 1
ATOM 613 C C . LYS A 1 82 ? 1.302 0.110 -13.260 1.00 90.44 82 LYS A C 1
ATOM 615 O O . LYS A 1 82 ? 0.095 0.272 -13.365 1.00 90.44 82 LYS A O 1
ATOM 620 N N . ILE A 1 83 ? 1.975 0.372 -12.141 1.00 90.94 83 ILE A N 1
ATOM 621 C CA . ILE A 1 83 ? 1.356 0.925 -10.927 1.00 90.94 83 ILE A CA 1
ATOM 622 C C . ILE A 1 83 ? 0.982 2.390 -11.162 1.00 90.94 83 ILE A C 1
ATOM 624 O O . ILE A 1 83 ? -0.091 2.824 -10.764 1.00 90.94 83 ILE A O 1
ATOM 628 N N . LEU A 1 84 ? 1.858 3.130 -11.846 1.00 90.19 84 LEU A N 1
ATOM 629 C CA . LEU A 1 84 ? 1.652 4.535 -12.198 1.00 90.19 84 LEU A CA 1
ATOM 630 C C . LEU A 1 84 ? 0.698 4.735 -13.389 1.00 90.19 84 LEU A C 1
ATOM 632 O O . LEU A 1 84 ? 0.356 5.871 -13.698 1.00 90.19 84 LEU A O 1
ATOM 636 N N . GLY A 1 85 ? 0.272 3.660 -14.063 1.00 90.12 85 GLY A N 1
ATOM 637 C CA . GLY A 1 85 ? -0.603 3.747 -15.234 1.00 90.12 85 GLY A CA 1
ATOM 638 C C . GLY A 1 85 ? 0.040 4.471 -16.420 1.00 90.12 85 GLY A C 1
ATOM 639 O O . GLY A 1 85 ? -0.653 5.164 -17.158 1.00 90.12 85 GLY A O 1
ATOM 640 N N . MET A 1 86 ? 1.357 4.333 -16.579 1.00 92.81 86 MET A N 1
ATOM 641 C CA . MET A 1 86 ? 2.138 4.977 -17.633 1.00 92.81 86 MET A CA 1
ATOM 642 C C . MET A 1 86 ? 2.881 3.951 -18.490 1.00 92.81 86 MET A C 1
ATOM 644 O O . MET A 1 86 ? 3.106 2.808 -18.076 1.00 92.81 86 MET A O 1
ATOM 648 N N . ASP A 1 87 ? 3.341 4.394 -19.655 1.00 91.12 87 ASP A N 1
ATOM 649 C CA . ASP A 1 87 ? 4.258 3.614 -20.475 1.00 91.12 87 ASP A CA 1
ATOM 650 C C . ASP A 1 87 ? 5.630 3.463 -19.798 1.00 91.12 87 ASP A C 1
ATOM 652 O O . ASP A 1 87 ? 6.073 4.342 -19.047 1.00 91.12 87 ASP A O 1
ATOM 656 N N . PRO A 1 88 ? 6.338 2.343 -20.033 1.00 89.06 88 PRO A N 1
ATOM 657 C CA . PRO A 1 88 ? 7.681 2.167 -19.508 1.00 89.06 88 PRO A CA 1
ATOM 658 C C . PRO A 1 88 ? 8.612 3.249 -20.061 1.00 89.06 88 PRO A C 1
ATOM 660 O O . PRO A 1 88 ? 8.699 3.468 -21.269 1.00 89.06 88 PRO A O 1
ATOM 663 N N . LEU A 1 89 ? 9.352 3.901 -19.161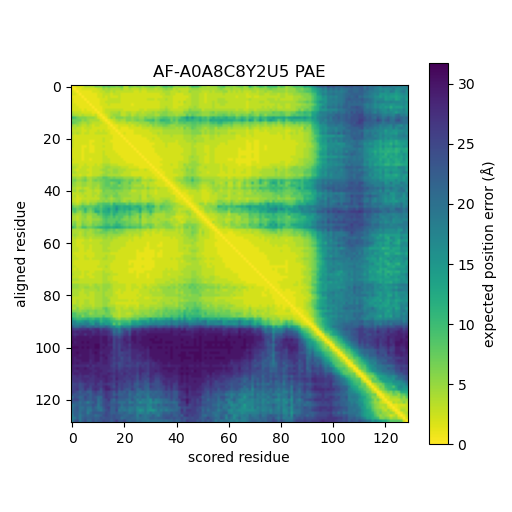 1.00 85.25 89 LEU A N 1
ATOM 664 C CA . LEU A 1 89 ? 10.384 4.854 -19.555 1.00 85.25 89 LEU A CA 1
ATOM 665 C C . LEU A 1 89 ? 11.440 4.162 -20.434 1.00 85.25 89 LEU A C 1
ATOM 667 O O . LEU A 1 89 ? 11.772 2.996 -20.185 1.00 85.25 89 LEU A O 1
ATOM 671 N N . PRO A 1 90 ? 12.003 4.870 -21.431 1.00 86.31 90 PRO A N 1
ATOM 672 C CA . PRO A 1 90 ? 13.055 4.316 -22.267 1.00 86.31 90 PRO A CA 1
ATOM 673 C C . PRO A 1 90 ? 14.233 3.861 -21.394 1.00 86.31 90 PRO A C 1
ATOM 675 O O . PRO A 1 90 ? 14.551 4.520 -20.395 1.00 86.31 90 PRO A O 1
ATOM 678 N N . PRO A 1 91 ? 14.896 2.743 -21.744 1.00 79.75 91 PRO A N 1
ATOM 679 C CA . PRO A 1 91 ? 16.017 2.250 -20.964 1.00 79.75 91 PRO A CA 1
ATOM 680 C C . PRO A 1 91 ? 17.083 3.349 -20.870 1.00 79.75 91 PRO A C 1
ATOM 682 O O . PRO A 1 91 ? 17.367 4.014 -21.875 1.00 79.75 91 PRO A O 1
ATOM 685 N N . PRO A 1 92 ? 17.676 3.573 -19.682 1.00 75.19 92 PRO A N 1
ATOM 686 C CA . PRO A 1 92 ? 18.725 4.568 -19.538 1.00 75.19 92 PRO A CA 1
ATOM 687 C C . PRO A 1 92 ? 19.825 4.238 -20.544 1.00 75.19 92 PRO A C 1
ATOM 689 O O . PRO A 1 92 ? 20.296 3.099 -20.581 1.00 75.19 92 PRO A O 1
ATOM 692 N N . ARG A 1 93 ? 20.197 5.216 -21.385 1.00 65.25 93 ARG A N 1
ATOM 693 C CA . ARG A 1 93 ? 21.248 5.042 -22.395 1.00 65.25 93 ARG A CA 1
ATOM 694 C C . ARG A 1 93 ? 22.473 4.486 -21.683 1.00 65.25 93 ARG A C 1
ATOM 696 O O . ARG A 1 93 ? 23.074 5.167 -20.852 1.00 65.25 93 ARG A O 1
ATOM 703 N N . SER A 1 94 ? 22.794 3.227 -21.959 1.00 58.94 94 SER A N 1
ATOM 704 C CA . SER A 1 94 ? 23.946 2.554 -21.388 1.00 58.94 94 SER A CA 1
ATOM 705 C 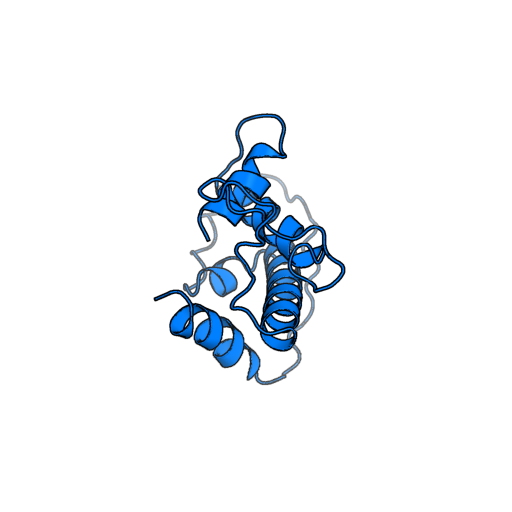C . SER A 1 94 ? 25.180 3.362 -21.764 1.00 58.94 94 SER A C 1
ATOM 707 O O . SER A 1 94 ? 25.609 3.329 -22.915 1.00 58.94 94 SER A O 1
ATOM 709 N N . ARG A 1 95 ? 25.757 4.104 -20.813 1.00 56.50 95 ARG A N 1
ATOM 710 C CA . ARG A 1 95 ? 27.147 4.532 -20.960 1.00 56.50 95 ARG A CA 1
ATOM 711 C C . ARG A 1 95 ? 27.962 3.238 -21.084 1.00 56.50 95 ARG A C 1
ATOM 713 O O . ARG A 1 95 ? 27.861 2.406 -20.174 1.00 56.50 95 ARG A O 1
ATOM 720 N N . PRO A 1 96 ? 28.717 3.015 -22.172 1.00 47.06 96 PRO A N 1
ATOM 721 C CA . PRO A 1 96 ? 29.588 1.852 -22.263 1.00 47.06 96 PRO A CA 1
ATOM 722 C C . PRO A 1 96 ? 30.631 1.982 -21.144 1.00 47.06 96 PRO A C 1
ATOM 724 O O . PRO A 1 96 ? 31.487 2.857 -21.206 1.00 47.06 96 PRO A O 1
ATOM 727 N N . GLY A 1 97 ? 30.516 1.200 -20.065 1.00 50.84 97 GLY A N 1
ATOM 728 C CA . GLY A 1 97 ? 31.521 1.212 -18.990 1.00 50.84 97 GLY A CA 1
ATOM 729 C C . GLY A 1 97 ? 31.075 0.771 -17.593 1.00 50.84 97 GLY A C 1
ATOM 730 O O . GLY A 1 97 ? 31.915 0.342 -16.803 1.00 50.84 97 GLY A O 1
ATOM 731 N N . ALA A 1 98 ? 29.784 0.802 -17.252 1.00 46.97 98 ALA A N 1
ATOM 732 C CA . ALA A 1 98 ? 29.345 0.355 -15.926 1.00 46.97 98 ALA A CA 1
ATOM 733 C C . ALA A 1 98 ? 29.026 -1.149 -15.936 1.00 46.97 98 ALA A C 1
ATOM 735 O O . ALA A 1 98 ? 27.945 -1.582 -16.331 1.00 46.97 98 ALA A O 1
ATOM 736 N N . ARG A 1 99 ? 30.012 -1.949 -15.519 1.00 48.19 99 ARG A N 1
ATOM 737 C CA . ARG A 1 99 ? 29.960 -3.408 -15.354 1.00 48.19 99 ARG A CA 1
ATOM 738 C C . ARG A 1 99 ? 28.631 -3.893 -14.755 1.00 48.19 99 ARG A C 1
ATOM 740 O O . ARG A 1 99 ? 28.357 -3.719 -13.573 1.00 48.19 99 ARG A O 1
ATOM 747 N N . PHE A 1 100 ? 27.842 -4.552 -15.598 1.00 49.28 100 PHE A N 1
ATOM 748 C CA . PHE A 1 100 ? 27.086 -5.779 -15.340 1.00 49.28 100 PHE A CA 1
ATOM 749 C C . PHE A 1 100 ? 26.947 -6.203 -13.854 1.00 49.28 100 PHE A C 1
ATOM 751 O O . PHE A 1 100 ? 27.606 -7.133 -13.392 1.00 49.28 100 PHE A O 1
ATOM 758 N N . ARG A 1 101 ? 26.003 -5.616 -13.104 1.00 49.78 101 ARG A N 1
ATOM 759 C CA . ARG A 1 101 ? 25.407 -6.312 -11.947 1.00 49.78 101 ARG A CA 1
ATOM 760 C C . ARG A 1 101 ? 24.266 -7.201 -12.450 1.00 49.78 101 ARG A C 1
ATOM 762 O O . ARG A 1 101 ? 23.106 -6.805 -12.476 1.00 49.78 101 ARG A O 1
ATOM 769 N N . LYS A 1 102 ? 24.622 -8.415 -12.889 1.00 51.31 102 LYS A N 1
ATOM 770 C CA . LYS A 1 102 ? 23.692 -9.525 -13.172 1.00 51.31 102 LYS A CA 1
ATOM 771 C C . LYS A 1 102 ? 22.858 -9.829 -11.928 1.00 51.31 102 LYS A C 1
ATOM 773 O O . LYS A 1 102 ? 23.348 -10.467 -11.001 1.00 51.31 102 LYS A O 1
ATOM 778 N N . ARG A 1 103 ? 21.581 -9.450 -11.943 1.00 50.16 103 ARG A N 1
ATOM 779 C CA . ARG A 1 103 ? 20.512 -10.292 -11.383 1.00 50.16 103 ARG A CA 1
ATOM 780 C C . ARG A 1 103 ? 19.164 -9.988 -12.043 1.00 50.16 103 ARG A C 1
ATOM 782 O O . ARG A 1 103 ? 18.178 -9.704 -11.379 1.00 50.16 103 ARG A O 1
ATOM 789 N N . LEU A 1 104 ? 19.136 -10.044 -13.374 1.00 44.31 104 LEU A N 1
ATOM 790 C CA . LEU A 1 104 ? 17.889 -10.096 -14.131 1.00 44.31 104 LEU A CA 1
ATOM 791 C C . LEU A 1 104 ? 17.543 -11.578 -14.324 1.00 44.31 104 LEU A C 1
ATOM 793 O O . LEU A 1 104 ? 18.130 -12.247 -15.170 1.00 44.31 104 LEU A O 1
ATOM 797 N N . ARG A 1 105 ? 16.645 -12.116 -13.491 1.00 42.31 105 ARG A N 1
ATOM 798 C CA . ARG A 1 105 ? 15.981 -13.383 -13.813 1.00 42.31 105 ARG A CA 1
ATOM 799 C C . ARG A 1 105 ? 14.944 -13.066 -14.882 1.00 42.31 105 ARG A C 1
ATOM 801 O O . ARG A 1 105 ? 13.902 -12.495 -14.582 1.00 42.31 105 ARG A O 1
ATOM 808 N N . PHE A 1 106 ? 15.296 -13.375 -16.123 1.00 31.09 106 PHE A N 1
ATOM 809 C CA . PHE A 1 106 ? 14.357 -13.465 -17.228 1.00 31.09 106 PHE A CA 1
ATOM 810 C C . PHE A 1 106 ? 13.370 -14.589 -16.896 1.00 31.09 106 PHE A C 1
ATOM 812 O O . PHE A 1 106 ? 13.779 -15.739 -16.746 1.00 31.09 106 PHE A O 1
ATOM 819 N N . VAL A 1 107 ? 12.098 -14.248 -16.708 1.00 39.22 107 VAL A N 1
ATOM 820 C CA . VAL A 1 107 ? 11.007 -15.226 -16.695 1.00 39.22 107 VAL A CA 1
ATOM 821 C C . VAL A 1 107 ? 10.274 -15.023 -18.018 1.00 39.22 107 VAL A C 1
ATOM 823 O O . VAL A 1 107 ? 9.855 -13.892 -18.280 1.00 39.22 107 VAL A O 1
ATOM 826 N N . PRO A 1 108 ? 10.179 -16.051 -18.878 1.00 38.03 108 PRO A N 1
ATOM 827 C CA . PRO A 1 108 ? 9.492 -15.919 -20.148 1.00 38.03 108 PRO A CA 1
ATOM 828 C C . PRO A 1 108 ? 8.017 -15.626 -19.883 1.00 38.03 108 PRO A C 1
ATOM 830 O O . PRO A 1 108 ? 7.387 -16.208 -18.999 1.00 38.03 108 PRO A O 1
ATOM 833 N N . THR A 1 109 ? 7.496 -14.678 -20.647 1.00 42.16 109 THR A N 1
ATOM 834 C CA . THR A 1 109 ? 6.075 -14.378 -20.772 1.00 42.16 109 THR A CA 1
ATOM 835 C C . THR A 1 109 ? 5.319 -15.653 -21.124 1.00 42.16 109 THR A C 1
ATOM 837 O O . THR A 1 109 ? 5.532 -16.210 -22.199 1.00 42.16 109 THR A O 1
ATOM 840 N N . LEU A 1 110 ? 4.443 -16.100 -20.226 1.00 36.28 110 LEU A N 1
ATOM 841 C CA . LEU A 1 110 ? 3.353 -16.998 -20.576 1.00 36.28 110 LEU A CA 1
ATOM 842 C C . LEU A 1 110 ? 2.063 -16.190 -20.586 1.00 36.28 110 LEU A C 1
ATOM 844 O O . LEU A 1 110 ? 1.741 -15.473 -19.636 1.00 36.28 110 LEU A O 1
ATOM 848 N N . ASP A 1 111 ? 1.401 -16.303 -21.729 1.00 42.53 111 ASP A N 1
ATOM 849 C CA . ASP A 1 111 ? 0.076 -15.819 -22.051 1.00 42.53 111 ASP A CA 1
ATOM 850 C C . ASP A 1 111 ? -0.921 -15.976 -20.908 1.00 42.53 111 ASP A C 1
ATOM 852 O O . ASP A 1 111 ? -1.061 -17.030 -20.290 1.00 42.53 111 ASP A O 1
ATOM 856 N N . GLY A 1 112 ? -1.662 -14.902 -20.670 1.00 33.12 112 GLY A N 1
ATOM 857 C CA . GLY A 1 112 ? -2.677 -14.852 -19.635 1.00 33.12 112 GLY A CA 1
ATOM 858 C C . GLY A 1 112 ? -3.216 -13.445 -19.501 1.00 33.12 112 GLY A C 1
ATOM 859 O O . GLY A 1 112 ? -2.898 -12.748 -18.544 1.00 33.12 112 GLY A O 1
ATOM 860 N N . ARG A 1 113 ? -3.975 -13.019 -20.518 1.00 38.50 113 ARG A N 1
ATOM 861 C CA . ARG A 1 113 ? -5.000 -11.963 -20.484 1.00 38.50 113 ARG A CA 1
ATOM 862 C C . ARG A 1 113 ? -5.131 -11.299 -19.112 1.00 38.50 113 ARG A C 1
ATOM 864 O O . ARG A 1 113 ? -5.816 -11.797 -18.221 1.00 38.50 113 ARG A O 1
ATOM 871 N N . VAL A 1 114 ? -4.484 -10.148 -18.964 1.00 43.16 114 VAL A N 1
ATOM 872 C CA . VAL A 1 114 ? -4.540 -9.315 -17.762 1.00 43.16 114 VAL A CA 1
ATOM 873 C C . VAL A 1 114 ? -5.899 -8.605 -17.710 1.00 43.16 114 VAL A C 1
ATOM 875 O O . VAL A 1 114 ? -5.989 -7.388 -17.830 1.00 43.16 114 VAL A O 1
ATOM 878 N N . LEU A 1 115 ? -6.979 -9.364 -17.508 1.00 41.66 115 LEU A N 1
ATOM 879 C CA . LEU A 1 115 ? -8.299 -8.830 -17.146 1.00 41.66 115 LEU A CA 1
ATOM 880 C C . LEU A 1 115 ? -8.258 -8.099 -15.785 1.00 41.66 115 LEU A C 1
ATOM 882 O O . LEU A 1 115 ? -9.128 -7.287 -15.492 1.00 41.66 115 LEU A O 1
ATOM 886 N N . LEU A 1 116 ? -7.199 -8.296 -14.986 1.00 43.78 116 LEU A N 1
ATOM 887 C CA . LEU A 1 116 ? -6.964 -7.576 -13.728 1.00 43.78 116 LEU A CA 1
ATOM 888 C C . LEU A 1 116 ? -6.440 -6.139 -13.895 1.00 43.78 116 LEU A C 1
ATOM 890 O O . LEU A 1 116 ? -6.550 -5.350 -12.957 1.00 43.78 116 LEU A O 1
ATOM 894 N N . SER A 1 117 ? -5.894 -5.771 -15.063 1.00 47.31 117 SER A N 1
ATOM 895 C CA . SER A 1 117 ? -5.384 -4.407 -15.286 1.00 47.31 117 SER A CA 1
ATOM 896 C C . SER A 1 117 ? -6.526 -3.390 -15.268 1.00 47.31 117 SER A C 1
ATOM 898 O O . SER A 1 117 ? -6.340 -2.258 -14.828 1.00 47.31 117 SER A O 1
ATOM 900 N N . GLY A 1 118 ? -7.719 -3.810 -15.703 1.00 40.91 118 GLY A N 1
ATOM 901 C CA . GLY A 1 118 ? -8.934 -3.004 -15.650 1.00 40.91 118 GLY A CA 1
ATOM 902 C C . GLY A 1 118 ? -9.518 -2.882 -14.243 1.00 40.91 118 GLY A C 1
ATOM 903 O O . GLY A 1 118 ? -10.031 -1.824 -13.905 1.00 40.91 118 GLY A O 1
ATOM 904 N N . ALA A 1 119 ? -9.400 -3.912 -13.400 1.00 46.72 119 ALA A N 1
ATOM 905 C CA . ALA A 1 119 ? -9.969 -3.893 -12.051 1.00 46.72 119 ALA A CA 1
ATOM 906 C C . ALA A 1 119 ? -9.173 -2.993 -11.094 1.00 46.72 119 ALA A C 1
ATOM 908 O O . ALA A 1 119 ? -9.763 -2.192 -10.380 1.00 46.72 119 ALA A O 1
ATOM 909 N N . ILE A 1 120 ? -7.838 -3.059 -11.121 1.00 49.25 120 ILE A N 1
ATOM 910 C CA . ILE A 1 120 ? -6.980 -2.252 -10.234 1.00 49.25 120 ILE A CA 1
ATOM 911 C C . ILE A 1 120 ? -6.966 -0.787 -10.680 1.00 49.25 120 ILE A C 1
ATOM 913 O O . ILE A 1 120 ? -7.160 0.109 -9.861 1.00 49.25 120 ILE A O 1
ATOM 917 N N . CYS A 1 121 ? -6.797 -0.538 -11.987 1.00 47.75 121 CYS A N 1
ATOM 918 C CA . CYS A 1 121 ? -6.894 0.814 -12.532 1.00 47.75 121 CYS A CA 1
ATOM 919 C C . CYS A 1 121 ? -8.314 1.358 -12.350 1.00 47.75 121 CYS A C 1
ATOM 921 O O . CYS A 1 121 ? -8.462 2.483 -11.905 1.00 47.75 121 CYS A O 1
ATOM 923 N N . GLY A 1 122 ? -9.350 0.553 -12.604 1.00 49.06 122 GLY A N 1
ATOM 924 C CA . GLY A 1 122 ? -10.751 0.936 -12.449 1.00 49.06 122 GLY A CA 1
ATOM 925 C C . GLY A 1 122 ? -11.156 1.222 -11.005 1.00 49.06 122 GLY A C 1
ATOM 926 O O . GLY A 1 122 ? -11.841 2.207 -10.775 1.00 49.06 122 GLY A O 1
ATOM 927 N N . PHE A 1 123 ? -10.708 0.434 -10.025 1.00 49.66 123 PHE A N 1
ATOM 928 C CA . PHE A 1 123 ? -11.002 0.675 -8.608 1.00 49.66 123 PHE A CA 1
ATOM 929 C C . PHE A 1 123 ? -10.305 1.941 -8.099 1.00 49.66 123 PHE A C 1
ATOM 931 O O . PHE A 1 123 ? -10.952 2.789 -7.487 1.00 49.66 123 PHE A O 1
ATOM 938 N N . LEU A 1 124 ? -9.024 2.130 -8.438 1.00 48.22 124 LEU A N 1
ATOM 939 C CA . LEU A 1 124 ? -8.295 3.360 -8.121 1.00 48.22 124 LEU A CA 1
ATOM 940 C C . LEU A 1 124 ? -8.922 4.581 -8.819 1.00 48.22 124 LEU A C 1
ATOM 942 O O . LEU A 1 124 ? -9.162 5.588 -8.171 1.00 48.22 124 LEU A O 1
ATOM 946 N N . LYS A 1 125 ? -9.296 4.498 -10.102 1.00 46.31 125 LYS A N 1
ATOM 947 C CA . LYS A 1 125 ? -9.943 5.616 -10.823 1.00 46.31 125 LYS A CA 1
ATOM 948 C C . LYS A 1 125 ? -11.378 5.899 -10.368 1.00 46.31 125 LYS A C 1
ATOM 950 O O . LYS A 1 125 ? -11.836 7.019 -10.534 1.00 46.31 125 LYS A O 1
ATOM 955 N N . LYS A 1 126 ? -12.099 4.900 -9.844 1.00 43.38 126 LYS A N 1
ATOM 956 C CA . LYS A 1 126 ? -13.511 5.018 -9.433 1.00 43.38 126 LYS A CA 1
ATOM 957 C C . LYS A 1 126 ? -13.683 5.460 -7.978 1.00 43.38 126 LYS A C 1
ATOM 959 O O . LYS A 1 126 ? -14.728 6.007 -7.651 1.00 43.38 126 LYS A O 1
ATOM 964 N N . HIS A 1 127 ? -12.691 5.227 -7.117 1.00 38.06 127 HIS A N 1
ATOM 965 C CA . HIS A 1 127 ? -12.754 5.583 -5.693 1.00 38.06 127 HIS A CA 1
ATOM 966 C C . HIS A 1 127 ? -11.772 6.687 -5.264 1.00 38.06 127 HIS A C 1
ATOM 968 O O . HIS A 1 127 ? -11.831 7.110 -4.113 1.00 38.06 127 HIS A O 1
ATOM 974 N N . PHE A 1 128 ? -10.866 7.132 -6.144 1.00 39.88 128 PHE A N 1
ATOM 975 C CA . PHE A 1 128 ? -9.840 8.140 -5.829 1.00 39.88 128 PHE A CA 1
ATOM 976 C C . PHE A 1 128 ? -9.771 9.295 -6.849 1.00 39.88 128 PHE A C 1
ATOM 978 O O . PHE A 1 128 ? -8.756 9.992 -6.903 1.00 39.88 128 PHE A O 1
ATOM 985 N N . ALA A 1 129 ? -10.811 9.483 -7.667 1.00 34.50 129 ALA A N 1
ATOM 986 C CA . ALA A 1 129 ? -10.987 10.665 -8.516 1.00 34.50 129 ALA A CA 1
ATOM 987 C C . ALA A 1 129 ? -11.999 11.627 -7.888 1.00 34.50 129 ALA A C 1
ATOM 989 O O . ALA A 1 129 ? -12.991 11.119 -7.315 1.00 34.50 129 ALA A O 1
#